Protein AF-A0AAW1SZT9-F1 (afdb_monomer_lite)

Foldseek 3Di:
DVVVADPVLVVVLVVQCVLCLCCVPPDRGHDDDPDDPPNPVLVSVLVNVLCQQQQDPPRHRVDPDDDDDDPPVCQVVSVVVNCVPQNCPSDPDDDDDVPDVVVVVVVVVVVVPPDD

Sequence (116 aa):
MSRQLRPHQREGVQFLYSCVSFLASSNHCGAILADEMGLGKTLQIIALIWTLLKQGPQGRPSLKKVIVVTPSSLTSNWAAEIKKWLGTERLKAMILQPGSEAAQQASRHSSSTLSC

Radius of gyration: 16.14 Å; chains: 1; bounding box: 36×46×39 Å

Secondary structure (DSSP, 8-state):
-GGGS-HHHHHHHHHHHHHHHGGGSSS-------PPTTS-HHHHHHHHHHHHHH--GGGS-S-S-------HHHHHHHHHHHHHHHHHHH-------TT-HHHHHHHHHHTTSS--

Structure (mmCIF, N/CA/C/O backbone):
data_AF-A0AAW1SZT9-F1
#
_entry.id   AF-A0AAW1SZT9-F1
#
loop_
_atom_site.group_PDB
_atom_site.id
_atom_site.type_symbol
_atom_site.label_atom_id
_atom_site.label_alt_id
_atom_site.label_comp_id
_atom_site.label_asym_id
_atom_site.label_entity_id
_atom_site.label_seq_id
_atom_site.pdbx_PDB_ins_code
_atom_site.Cartn_x
_atom_site.Cartn_y
_atom_site.Cartn_z
_atom_site.occupancy
_atom_site.B_iso_or_equiv
_atom_site.auth_seq_id
_atom_site.auth_comp_id
_atom_site.auth_asym_id
_atom_site.auth_atom_id
_atom_site.pdbx_PDB_model_num
ATOM 1 N N . MET A 1 1 ? -7.101 -4.414 -12.609 1.00 62.50 1 MET A N 1
ATOM 2 C CA . MET A 1 1 ? -7.017 -3.074 -11.982 1.00 62.50 1 MET A CA 1
ATOM 3 C C . MET A 1 1 ? -6.300 -2.036 -12.843 1.00 62.50 1 MET A C 1
ATOM 5 O O . MET A 1 1 ? -6.562 -0.857 -12.665 1.00 62.50 1 MET A O 1
ATOM 9 N N . SER A 1 2 ? -5.463 -2.426 -13.815 1.00 64.62 2 SER A N 1
ATOM 10 C CA . SER A 1 2 ? -4.688 -1.487 -14.652 1.00 64.62 2 SER A CA 1
ATOM 11 C C . SER A 1 2 ? -5.514 -0.404 -15.365 1.00 64.62 2 SER A C 1
ATOM 13 O O . SER A 1 2 ? -5.036 0.716 -15.514 1.00 64.62 2 SER A O 1
ATOM 15 N N . ARG A 1 3 ? -6.770 -0.687 -15.745 1.00 73.56 3 ARG A N 1
ATOM 16 C CA . ARG A 1 3 ? -7.674 0.294 -16.382 1.00 73.56 3 ARG A CA 1
ATOM 17 C C . ARG A 1 3 ? -8.053 1.484 -15.488 1.00 73.56 3 ARG A C 1
ATOM 19 O O . ARG A 1 3 ? -8.390 2.530 -16.023 1.00 73.56 3 ARG A O 1
ATOM 26 N N . GLN A 1 4 ? -7.993 1.339 -14.163 1.00 82.50 4 GLN A N 1
ATOM 27 C CA . GLN A 1 4 ? -8.346 2.404 -13.212 1.00 82.50 4 GLN A CA 1
ATOM 28 C C . GLN A 1 4 ? -7.140 3.262 -12.796 1.00 82.50 4 GLN A C 1
ATOM 30 O O . GLN A 1 4 ? -7.326 4.368 -12.298 1.00 82.50 4 GLN A O 1
ATOM 35 N N . LEU A 1 5 ? -5.915 2.773 -13.022 1.00 86.00 5 LEU A N 1
ATOM 36 C CA . LEU A 1 5 ? -4.678 3.482 -12.693 1.00 86.00 5 LEU A CA 1
ATOM 37 C C . LEU A 1 5 ? -4.331 4.509 -13.777 1.00 86.00 5 LEU A C 1
ATOM 39 O O . LEU A 1 5 ? -4.337 4.181 -14.971 1.00 86.00 5 LEU A O 1
ATOM 43 N N . ARG A 1 6 ? -3.975 5.724 -13.349 1.00 89.44 6 ARG A N 1
ATOM 44 C CA . ARG A 1 6 ? -3.349 6.753 -14.198 1.00 89.44 6 ARG A CA 1
ATOM 45 C C . ARG A 1 6 ? -1.934 6.319 -14.624 1.00 89.44 6 ARG A C 1
ATOM 47 O O . ARG A 1 6 ? -1.357 5.472 -13.945 1.00 89.44 6 ARG A O 1
ATOM 54 N N . PRO A 1 7 ? -1.364 6.870 -15.714 1.00 90.06 7 PRO A N 1
ATOM 55 C CA . PRO A 1 7 ? -0.047 6.460 -16.216 1.00 90.06 7 PRO A CA 1
ATOM 56 C C . PRO A 1 7 ? 1.052 6.453 -15.143 1.00 90.06 7 PRO A C 1
ATOM 58 O O . PRO A 1 7 ? 1.641 5.403 -14.899 1.00 90.06 7 PRO A O 1
ATOM 61 N N . HIS A 1 8 ? 1.199 7.544 -14.385 1.00 88.31 8 HIS A N 1
ATOM 62 C CA . HIS A 1 8 ? 2.186 7.647 -13.300 1.00 88.31 8 HIS A CA 1
ATOM 63 C C . HIS A 1 8 ? 1.979 6.607 -12.189 1.00 88.31 8 HIS A C 1
ATOM 65 O O . HIS A 1 8 ? 2.926 6.090 -11.609 1.00 88.31 8 HIS A O 1
ATOM 71 N N . GLN A 1 9 ? 0.726 6.236 -11.909 1.00 90.12 9 GLN A N 1
ATOM 72 C CA . GLN A 1 9 ? 0.418 5.206 -10.914 1.00 90.12 9 GLN A CA 1
ATOM 73 C C . GLN A 1 9 ? 0.815 3.812 -11.399 1.00 90.12 9 GLN A C 1
ATOM 75 O O . GLN A 1 9 ? 1.155 2.958 -10.586 1.00 90.12 9 GLN A O 1
ATOM 80 N N . ARG A 1 10 ? 0.752 3.557 -12.712 1.00 91.00 10 ARG A N 1
ATOM 81 C CA . ARG A 1 10 ? 1.204 2.284 -13.290 1.00 91.00 10 ARG A CA 1
ATOM 82 C C . ARG A 1 10 ? 2.715 2.156 -13.183 1.00 91.00 10 ARG A C 1
ATOM 84 O O . ARG A 1 10 ? 3.187 1.092 -12.799 1.00 91.00 10 ARG A O 1
ATOM 91 N N . GLU A 1 11 ? 3.431 3.241 -13.458 1.00 90.19 11 GLU A N 1
ATOM 92 C CA . GLU A 1 11 ? 4.884 3.320 -13.293 1.00 90.19 11 GLU A CA 1
ATOM 93 C C . GLU A 1 11 ? 5.283 3.077 -11.833 1.00 90.19 11 GLU A C 1
ATOM 95 O O . GLU A 1 11 ? 6.114 2.210 -11.568 1.00 90.19 11 GLU A O 1
ATOM 100 N N . GLY A 1 12 ? 4.605 3.724 -10.877 1.00 90.62 12 GLY A N 1
ATOM 101 C CA . GLY A 1 12 ? 4.824 3.488 -9.446 1.00 90.62 12 GLY A CA 1
ATOM 102 C C . GLY A 1 12 ? 4.591 2.029 -9.034 1.00 90.62 12 GLY A C 1
ATOM 103 O O . GLY A 1 12 ? 5.422 1.426 -8.356 1.00 90.62 12 GLY A O 1
ATOM 104 N N . VAL A 1 13 ? 3.504 1.401 -9.498 1.00 91.81 13 VAL A N 1
ATOM 105 C CA . VAL A 1 13 ? 3.235 -0.024 -9.218 1.00 91.81 13 VAL A CA 1
ATOM 106 C C . VAL A 1 13 ? 4.289 -0.937 -9.845 1.00 91.81 13 VAL A C 1
ATOM 108 O O . VAL A 1 13 ? 4.710 -1.900 -9.206 1.00 91.81 13 VAL A O 1
ATOM 111 N N . GLN A 1 14 ? 4.724 -0.655 -11.074 1.00 90.38 14 GLN A N 1
ATOM 112 C CA . GLN A 1 14 ? 5.756 -1.434 -11.758 1.00 90.38 14 GLN A CA 1
ATOM 113 C C . GLN A 1 14 ? 7.104 -1.331 -11.037 1.00 90.38 14 GLN A C 1
ATOM 115 O O . GLN A 1 14 ? 7.758 -2.354 -10.829 1.00 90.38 14 GLN A O 1
ATOM 120 N N . PHE A 1 15 ? 7.477 -0.128 -10.595 1.00 90.31 15 PHE A N 1
ATOM 121 C CA . PHE A 1 15 ? 8.655 0.103 -9.765 1.00 90.31 15 PHE A CA 1
ATOM 122 C C . PHE A 1 15 ? 8.588 -0.723 -8.476 1.00 90.31 15 PHE A C 1
ATOM 124 O O . PHE A 1 15 ? 9.465 -1.552 -8.231 1.00 90.31 15 PHE A O 1
ATOM 131 N N . LEU A 1 16 ? 7.502 -0.602 -7.707 1.00 90.31 16 LEU A N 1
ATOM 132 C CA . LEU A 1 16 ? 7.331 -1.353 -6.460 1.00 90.31 16 LEU A CA 1
ATOM 133 C C . LEU A 1 16 ? 7.360 -2.870 -6.685 1.00 90.31 16 LEU A C 1
ATOM 135 O O . LEU A 1 16 ? 7.992 -3.602 -5.924 1.00 90.31 16 LEU A O 1
ATOM 139 N N . TYR A 1 17 ? 6.700 -3.352 -7.741 1.00 88.75 17 TYR A N 1
ATOM 140 C CA . TYR A 1 17 ? 6.704 -4.768 -8.090 1.00 88.75 17 TYR A CA 1
ATOM 141 C C . TYR A 1 17 ? 8.108 -5.258 -8.450 1.00 88.75 17 TYR A C 1
ATOM 143 O O . TYR A 1 17 ? 8.468 -6.363 -8.051 1.00 88.75 17 TYR A O 1
ATOM 151 N N . SER A 1 18 ? 8.913 -4.455 -9.152 1.00 86.19 18 SER A N 1
ATOM 152 C CA . SER A 1 18 ? 10.298 -4.810 -9.482 1.00 86.19 18 SER A CA 1
ATOM 153 C C . SER A 1 18 ? 11.176 -4.940 -8.232 1.00 86.19 18 SER A C 1
ATOM 155 O O . SER A 1 18 ? 11.873 -5.944 -8.092 1.00 86.19 18 SER A O 1
ATOM 157 N N . CYS A 1 19 ? 11.061 -4.012 -7.273 1.00 85.94 19 CYS A N 1
ATOM 158 C CA . CYS A 1 19 ? 11.809 -4.065 -6.015 1.00 85.94 19 CYS A CA 1
ATOM 159 C C . CYS A 1 19 ? 11.427 -5.292 -5.175 1.00 85.94 19 CYS A C 1
ATOM 161 O O . CYS A 1 19 ? 12.296 -6.000 -4.673 1.00 85.94 19 CYS A O 1
ATOM 163 N N . VAL A 1 20 ? 10.124 -5.573 -5.059 1.00 82.62 20 VAL A N 1
ATOM 164 C CA . VAL A 1 20 ? 9.602 -6.672 -4.229 1.00 82.62 20 VAL A CA 1
ATOM 165 C C . VAL A 1 20 ? 9.747 -8.037 -4.914 1.00 82.62 20 VAL A C 1
ATOM 167 O O . VAL A 1 20 ? 9.927 -9.048 -4.247 1.00 82.62 20 VAL A O 1
ATOM 170 N N . SER A 1 21 ? 9.703 -8.122 -6.242 1.00 76.62 21 SER A N 1
ATOM 171 C CA . SER A 1 21 ? 9.883 -9.407 -6.943 1.00 76.62 21 SER A CA 1
ATOM 172 C C . SER A 1 21 ? 11.342 -9.856 -6.977 1.00 76.62 21 SER A C 1
ATOM 174 O O . SER A 1 21 ? 11.612 -11.052 -7.060 1.00 76.62 21 SER A O 1
ATOM 176 N N . PHE A 1 22 ? 12.288 -8.919 -6.854 1.00 63.84 22 PHE A N 1
ATOM 177 C CA . PHE A 1 22 ? 13.714 -9.232 -6.760 1.00 63.84 22 PHE A CA 1
ATOM 178 C C . PHE A 1 22 ? 14.110 -9.876 -5.418 1.00 63.84 22 PHE A C 1
ATOM 180 O O . PHE A 1 22 ? 15.255 -10.282 -5.253 1.00 63.84 22 PHE A O 1
ATOM 187 N N . LEU A 1 23 ? 13.164 -10.060 -4.485 1.00 54.09 23 LEU A N 1
ATOM 188 C CA . LEU A 1 23 ? 13.363 -10.776 -3.216 1.00 54.09 23 LEU A CA 1
ATOM 189 C C . LEU A 1 23 ? 13.804 -12.248 -3.374 1.00 54.09 23 LEU A C 1
ATOM 191 O O . LEU A 1 23 ? 14.183 -12.858 -2.378 1.00 54.09 23 LEU A O 1
ATOM 195 N N . ALA A 1 24 ? 13.747 -12.819 -4.585 1.00 51.66 24 ALA A N 1
ATOM 196 C CA . ALA A 1 24 ? 14.292 -14.146 -4.895 1.00 51.66 24 ALA A CA 1
ATOM 197 C C . ALA A 1 24 ? 15.816 -14.150 -5.135 1.00 51.66 24 ALA A C 1
ATOM 199 O O . ALA A 1 24 ? 16.440 -15.209 -5.094 1.00 51.66 24 ALA A O 1
ATOM 200 N N . SER A 1 25 ? 16.416 -12.983 -5.375 1.00 53.69 25 SER A N 1
ATOM 201 C CA . SER A 1 25 ? 17.866 -12.801 -5.421 1.00 53.69 25 SER A CA 1
ATOM 202 C C . SER A 1 25 ? 18.367 -12.518 -4.003 1.00 53.69 25 SER A C 1
ATOM 204 O O . SER A 1 25 ? 17.669 -11.891 -3.212 1.00 53.69 25 SER A O 1
ATOM 206 N N . SER A 1 26 ? 19.581 -12.950 -3.672 1.00 57.78 26 SER A N 1
ATOM 207 C CA . SER A 1 26 ? 20.203 -12.945 -2.331 1.00 57.78 26 SER A CA 1
ATOM 208 C C . SER A 1 26 ? 20.258 -11.604 -1.572 1.00 57.78 26 SER A C 1
ATOM 210 O O . SER A 1 26 ? 20.705 -11.577 -0.430 1.00 57.78 26 SER A O 1
ATOM 212 N N . ASN A 1 27 ? 19.777 -10.508 -2.161 1.00 60.72 27 ASN A N 1
ATOM 213 C CA . ASN A 1 27 ? 19.712 -9.185 -1.558 1.00 60.72 27 ASN A CA 1
ATOM 214 C C . ASN A 1 27 ? 18.251 -8.735 -1.477 1.00 60.72 27 ASN A C 1
ATOM 216 O O . ASN A 1 27 ? 17.678 -8.249 -2.454 1.00 60.72 27 ASN A O 1
ATOM 220 N N . HIS A 1 28 ? 17.635 -8.899 -0.306 1.00 63.03 28 HIS A N 1
ATOM 221 C CA . HIS A 1 28 ? 16.284 -8.405 -0.069 1.00 63.03 28 HIS A CA 1
ATOM 222 C C . HIS A 1 28 ? 16.245 -6.878 -0.217 1.00 63.03 28 HIS A C 1
ATOM 224 O O . HIS A 1 28 ? 16.928 -6.164 0.515 1.00 63.03 28 HIS A O 1
ATOM 230 N N . CYS A 1 29 ? 15.444 -6.374 -1.157 1.00 70.75 29 CYS A N 1
ATOM 231 C CA . CYS A 1 29 ? 15.303 -4.945 -1.406 1.00 70.75 29 CYS A CA 1
ATOM 232 C C . CYS A 1 29 ? 13.912 -4.468 -0.968 1.00 70.75 29 CYS A C 1
ATOM 234 O O . CYS A 1 29 ? 12.891 -5.042 -1.350 1.00 70.75 29 CYS A O 1
ATOM 236 N N . GLY A 1 30 ? 13.875 -3.429 -0.134 1.00 82.31 30 GLY A N 1
ATOM 237 C CA . GLY A 1 30 ? 12.653 -2.687 0.172 1.00 82.31 30 GLY A CA 1
ATOM 238 C C . GLY A 1 30 ? 12.392 -1.602 -0.873 1.00 82.31 30 GLY A C 1
ATOM 239 O O . GLY A 1 30 ? 13.259 -1.287 -1.684 1.00 82.31 30 GLY A O 1
ATOM 240 N N . ALA A 1 31 ? 11.207 -0.997 -0.837 1.00 87.88 31 ALA A N 1
ATOM 241 C CA . ALA A 1 31 ? 10.882 0.143 -1.688 1.00 87.88 31 ALA A CA 1
ATOM 242 C C . ALA A 1 31 ? 10.257 1.273 -0.868 1.00 87.88 31 ALA A C 1
ATOM 244 O O . ALA A 1 31 ? 9.455 1.024 0.034 1.00 87.88 31 ALA A O 1
ATOM 245 N N . ILE A 1 32 ? 10.613 2.512 -1.206 1.00 89.12 32 ILE A N 1
ATOM 246 C CA . ILE A 1 32 ? 10.053 3.725 -0.607 1.00 89.12 32 ILE A CA 1
ATOM 247 C C . ILE A 1 32 ? 9.246 4.442 -1.686 1.00 89.12 32 ILE A C 1
ATOM 249 O O . ILE A 1 32 ? 9.778 4.777 -2.741 1.00 89.12 32 ILE A O 1
ATOM 253 N N . LEU A 1 33 ? 7.963 4.679 -1.415 1.00 87.12 33 LEU A N 1
ATOM 254 C CA . LEU A 1 33 ? 7.094 5.463 -2.287 1.00 87.12 33 LEU A CA 1
ATOM 255 C C . LEU A 1 33 ? 7.001 6.893 -1.744 1.00 87.12 33 LEU A C 1
ATOM 257 O O . LEU A 1 33 ? 6.234 7.157 -0.817 1.00 87.12 33 LEU A O 1
ATOM 261 N N . ALA A 1 34 ? 7.799 7.794 -2.314 1.00 87.88 34 ALA A N 1
ATOM 262 C CA . ALA A 1 34 ? 7.936 9.184 -1.871 1.00 87.88 34 ALA A CA 1
ATOM 263 C C . ALA A 1 34 ? 7.217 10.198 -2.785 1.00 87.88 34 ALA A C 1
ATOM 265 O O . ALA A 1 34 ? 7.552 11.377 -2.775 1.00 87.88 34 ALA A O 1
ATOM 266 N N . ASP A 1 35 ? 6.224 9.750 -3.561 1.00 85.19 35 ASP A N 1
ATOM 267 C CA . ASP A 1 35 ? 5.424 10.634 -4.414 1.00 85.19 35 ASP A CA 1
ATOM 268 C C . ASP A 1 35 ? 4.714 11.724 -3.599 1.00 85.19 35 ASP A C 1
ATOM 270 O O . ASP A 1 35 ? 4.324 11.511 -2.443 1.00 85.19 35 ASP A O 1
ATOM 274 N N . GLU A 1 36 ? 4.425 12.845 -4.257 1.00 88.25 36 GLU A N 1
ATOM 275 C CA . GLU A 1 36 ? 3.634 13.955 -3.724 1.00 88.25 36 GLU A CA 1
ATOM 276 C C . GLU A 1 36 ? 2.293 13.501 -3.100 1.00 88.25 36 GLU A C 1
ATOM 278 O O . GLU A 1 36 ? 1.701 12.450 -3.417 1.00 88.25 36 GLU A O 1
ATOM 283 N N . MET A 1 37 ? 1.799 14.265 -2.124 1.00 83.94 37 MET A N 1
ATOM 284 C CA . MET A 1 37 ? 0.512 13.960 -1.489 1.00 83.94 37 MET A CA 1
ATOM 285 C C . MET A 1 37 ? -0.635 14.102 -2.504 1.00 83.94 37 MET A C 1
ATOM 287 O O . MET A 1 37 ? -0.630 14.977 -3.358 1.00 83.94 37 MET A O 1
ATOM 291 N N . GLY A 1 38 ? -1.622 13.201 -2.448 1.00 82.44 38 GLY A N 1
ATOM 292 C CA . GLY A 1 38 ? -2.778 13.238 -3.357 1.00 82.44 38 GLY A CA 1
ATOM 293 C C . GLY A 1 38 ? -2.642 12.454 -4.673 1.00 82.44 38 GLY A C 1
ATOM 294 O O . GLY A 1 38 ? -3.652 12.236 -5.334 1.00 82.44 38 GLY A O 1
ATOM 295 N N . LEU A 1 39 ? -1.471 11.902 -5.025 1.00 83.44 39 LEU A N 1
ATOM 296 C CA . LEU A 1 39 ? -1.300 11.115 -6.268 1.00 83.44 39 LEU A CA 1
ATOM 297 C C . LEU A 1 39 ? -1.911 9.700 -6.233 1.00 83.44 39 LEU A C 1
ATOM 299 O O . LEU A 1 39 ? -1.775 8.927 -7.187 1.00 83.44 39 LEU A O 1
ATOM 303 N N . GLY A 1 40 ? -2.611 9.344 -5.154 1.00 86.75 40 GLY A N 1
ATOM 304 C CA . GLY A 1 40 ? -3.277 8.048 -5.019 1.00 86.75 40 GLY A CA 1
ATOM 305 C C . GLY A 1 40 ? -2.332 6.899 -4.662 1.00 86.75 40 GLY A C 1
ATOM 306 O O . GLY A 1 40 ? -2.522 5.782 -5.136 1.00 86.75 40 GLY A O 1
ATOM 307 N N . LYS A 1 41 ? -1.339 7.153 -3.800 1.00 91.50 41 LYS A N 1
ATOM 308 C CA . LYS A 1 41 ? -0.411 6.133 -3.275 1.00 91.50 41 LYS A CA 1
ATOM 309 C C . LYS A 1 41 ? -1.136 4.908 -2.707 1.00 91.50 41 LYS A C 1
ATOM 311 O O . LYS A 1 41 ? -0.751 3.781 -2.986 1.00 91.50 41 LYS A O 1
ATOM 316 N N . THR A 1 42 ? -2.239 5.111 -1.985 1.00 92.69 42 THR A N 1
ATOM 317 C CA . THR A 1 42 ? -3.070 4.017 -1.452 1.00 92.69 42 THR A CA 1
ATOM 318 C C . THR A 1 42 ? -3.549 3.074 -2.554 1.00 92.69 42 THR A C 1
ATOM 320 O O . THR A 1 42 ? -3.420 1.861 -2.417 1.00 92.69 42 THR A O 1
ATOM 323 N N . LEU A 1 43 ? -4.031 3.611 -3.679 1.00 92.38 43 LEU A N 1
ATOM 324 C CA . LEU A 1 43 ? -4.470 2.803 -4.816 1.00 92.38 43 LEU A CA 1
ATOM 325 C C . LEU A 1 43 ? -3.301 2.042 -5.459 1.00 92.38 43 LEU A C 1
ATOM 327 O O . LEU A 1 43 ? -3.464 0.875 -5.813 1.00 92.38 43 LEU A O 1
ATOM 331 N N . GLN A 1 44 ? -2.125 2.668 -5.572 1.00 93.00 44 GLN A N 1
ATOM 332 C CA . GLN A 1 44 ? -0.919 1.990 -6.060 1.00 93.00 44 GLN A CA 1
ATOM 333 C C . GLN A 1 44 ? -0.565 0.787 -5.166 1.00 93.00 44 GLN A C 1
ATOM 335 O O . GLN A 1 44 ? -0.382 -0.325 -5.662 1.00 93.00 44 GLN A O 1
ATOM 340 N N . ILE A 1 45 ? -0.568 0.966 -3.840 1.00 93.25 45 ILE A N 1
ATOM 341 C CA . ILE A 1 45 ? -0.297 -0.120 -2.889 1.00 93.25 45 ILE A CA 1
ATOM 342 C C . ILE A 1 45 ? -1.373 -1.212 -2.954 1.00 93.25 45 ILE A C 1
ATOM 344 O O . ILE A 1 45 ? -1.037 -2.393 -2.990 1.00 93.25 45 ILE A O 1
ATOM 348 N N . ILE A 1 46 ? -2.660 -0.861 -3.039 1.00 93.06 46 ILE A N 1
ATOM 349 C CA . ILE A 1 46 ? -3.746 -1.848 -3.186 1.00 93.06 46 ILE A CA 1
ATOM 350 C C . ILE A 1 46 ? -3.568 -2.670 -4.471 1.00 93.06 46 ILE A C 1
ATOM 352 O O . ILE A 1 46 ? -3.731 -3.892 -4.449 1.00 93.06 46 ILE A O 1
ATOM 356 N N . ALA A 1 47 ? -3.200 -2.028 -5.583 1.00 92.56 47 ALA A N 1
ATOM 357 C CA . ALA A 1 47 ? -2.945 -2.712 -6.847 1.00 92.56 47 ALA A CA 1
ATOM 358 C C . ALA A 1 47 ? -1.745 -3.669 -6.754 1.00 92.56 47 ALA A C 1
ATOM 360 O O . ALA A 1 47 ? -1.815 -4.788 -7.272 1.00 92.56 47 ALA A O 1
ATOM 361 N N . LEU A 1 48 ? -0.678 -3.267 -6.059 1.00 91.75 48 LEU A N 1
ATOM 362 C CA . LEU A 1 48 ? 0.479 -4.119 -5.790 1.00 91.75 48 LEU A CA 1
ATOM 363 C C . LEU A 1 48 ? 0.094 -5.336 -4.938 1.00 91.75 48 LEU A C 1
ATOM 365 O O . LEU A 1 48 ? 0.378 -6.467 -5.324 1.00 91.75 48 LEU A O 1
ATOM 369 N N . ILE A 1 49 ? -0.605 -5.117 -3.819 1.00 91.88 49 ILE A N 1
ATOM 370 C CA . ILE A 1 49 ? -1.074 -6.178 -2.915 1.00 91.88 49 ILE A CA 1
ATOM 371 C C . ILE A 1 49 ? -1.927 -7.191 -3.675 1.00 91.88 49 ILE A C 1
ATOM 373 O O . ILE A 1 49 ? -1.703 -8.396 -3.577 1.00 91.88 49 ILE A O 1
ATOM 377 N N . TRP A 1 50 ? -2.885 -6.708 -4.468 1.00 90.88 50 TRP A N 1
ATOM 378 C CA . TRP A 1 50 ? -3.731 -7.569 -5.286 1.00 90.88 50 TRP A CA 1
ATOM 379 C C . TRP A 1 50 ? -2.916 -8.413 -6.268 1.00 90.88 50 TRP A C 1
ATOM 381 O O . TRP A 1 50 ? -3.159 -9.613 -6.402 1.00 90.88 50 TRP A O 1
ATOM 391 N N . THR A 1 51 ? -1.938 -7.792 -6.927 1.00 90.25 51 THR A N 1
ATOM 392 C CA . THR A 1 51 ? -1.054 -8.469 -7.879 1.00 90.25 51 THR A CA 1
ATOM 393 C C . THR A 1 51 ? -0.259 -9.567 -7.180 1.00 90.25 51 THR A C 1
ATOM 395 O O . THR A 1 51 ? -0.307 -10.704 -7.624 1.00 90.25 51 THR A O 1
ATOM 398 N N . LEU A 1 52 ? 0.368 -9.289 -6.036 1.00 89.44 52 LEU A N 1
ATOM 399 C CA . LEU A 1 52 ? 1.175 -10.273 -5.300 1.00 89.44 52 LEU A CA 1
ATOM 400 C C . LEU A 1 52 ? 0.352 -11.420 -4.686 1.00 89.44 52 LEU A C 1
ATOM 402 O O . LEU A 1 52 ? 0.864 -12.523 -4.510 1.00 89.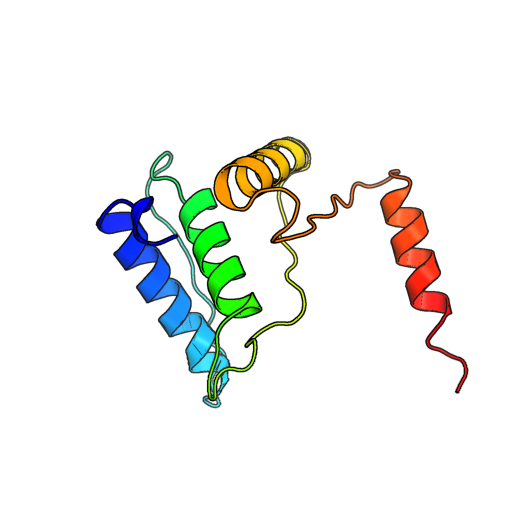44 52 LEU A O 1
ATOM 406 N N . LEU A 1 53 ? -0.921 -11.182 -4.356 1.00 89.00 53 LEU A N 1
ATOM 407 C CA . LEU A 1 53 ? -1.828 -12.203 -3.815 1.00 89.00 53 LEU A CA 1
ATOM 408 C C . LEU A 1 53 ? -2.444 -13.111 -4.890 1.00 89.00 53 LEU A C 1
ATOM 410 O O . LEU A 1 53 ? -2.980 -14.171 -4.563 1.00 89.00 53 LEU A O 1
ATOM 414 N N . LYS A 1 54 ? -2.449 -12.690 -6.158 1.00 86.94 54 LYS A N 1
ATOM 415 C CA . LYS A 1 54 ? -3.091 -13.432 -7.260 1.00 86.94 54 LYS A CA 1
ATOM 416 C C . LYS A 1 54 ? -2.129 -13.880 -8.345 1.00 86.94 54 LYS A C 1
ATOM 418 O O . LYS A 1 54 ? -2.464 -14.785 -9.100 1.00 86.94 54 LYS A O 1
ATOM 423 N N . GLN A 1 55 ? -0.979 -13.237 -8.443 1.00 84.19 55 GLN A N 1
ATOM 424 C CA . GLN A 1 55 ? 0.014 -13.446 -9.478 1.00 84.19 55 GLN A CA 1
ATOM 425 C C . GLN A 1 55 ? 1.384 -13.624 -8.828 1.00 84.19 55 GLN A C 1
ATOM 427 O O . GLN A 1 55 ? 1.638 -13.164 -7.713 1.00 84.19 55 GLN A O 1
ATOM 432 N N . GLY A 1 56 ? 2.256 -14.308 -9.551 1.00 80.44 56 GLY A N 1
ATOM 433 C CA . GLY A 1 56 ? 3.627 -14.565 -9.156 1.00 80.44 56 GLY A CA 1
ATOM 434 C C . GLY A 1 56 ? 4.294 -15.531 -10.131 1.00 80.44 56 GLY A C 1
ATOM 435 O O . GLY A 1 56 ? 3.656 -15.986 -11.094 1.00 80.44 56 GLY A O 1
ATOM 436 N N . PRO A 1 57 ? 5.584 -15.834 -9.921 1.00 72.81 57 PRO A N 1
ATOM 437 C CA . PRO A 1 57 ? 6.322 -16.762 -10.765 1.00 72.81 57 PRO A CA 1
ATOM 438 C C . PRO A 1 57 ? 5.589 -18.107 -10.853 1.00 72.81 57 PRO A C 1
ATOM 440 O O . PRO A 1 57 ? 5.110 -18.632 -9.848 1.00 72.81 57 PRO A O 1
ATOM 443 N N . GLN A 1 58 ? 5.480 -18.663 -12.062 1.00 76.25 58 GLN A N 1
ATOM 444 C CA . GLN A 1 58 ? 4.788 -19.938 -12.325 1.00 76.25 58 GLN A CA 1
ATOM 445 C C . GLN A 1 58 ? 3.272 -19.927 -12.031 1.00 76.25 58 GLN A C 1
ATOM 447 O O . GLN A 1 58 ? 2.675 -20.979 -11.812 1.00 76.25 58 GLN A O 1
ATOM 452 N N . GLY A 1 59 ? 2.634 -18.749 -12.009 1.00 76.88 59 GLY A N 1
ATOM 453 C CA . GLY A 1 59 ? 1.183 -18.630 -11.821 1.00 76.88 59 GLY A CA 1
ATOM 454 C C . GLY A 1 59 ? 0.711 -18.889 -10.388 1.00 76.88 59 GLY A C 1
ATOM 455 O O . GLY A 1 59 ? -0.487 -19.043 -10.155 1.00 76.88 59 GLY A O 1
ATOM 456 N N . ARG A 1 60 ? 1.634 -18.934 -9.419 1.00 79.94 60 ARG A N 1
ATOM 457 C CA . ARG A 1 60 ? 1.314 -19.054 -7.992 1.00 79.94 60 ARG A CA 1
ATOM 458 C C . ARG A 1 60 ? 1.353 -17.679 -7.318 1.00 79.94 60 ARG A C 1
ATOM 460 O O . ARG A 1 60 ? 2.170 -16.855 -7.714 1.00 79.94 60 ARG A O 1
ATOM 467 N N . PRO A 1 61 ? 0.519 -17.423 -6.294 1.00 84.06 61 PRO A N 1
ATOM 468 C CA . PRO A 1 61 ? 0.614 -16.207 -5.491 1.00 84.06 61 PRO A CA 1
ATOM 469 C C . PRO A 1 61 ? 2.004 -16.034 -4.876 1.00 84.06 61 PRO A C 1
ATOM 471 O O . PRO A 1 61 ? 2.490 -16.942 -4.198 1.00 84.06 61 PRO A O 1
ATOM 474 N N . SER A 1 62 ? 2.610 -14.860 -5.059 1.00 82.75 62 SER A N 1
ATOM 475 C CA . SER A 1 62 ? 3.875 -14.508 -4.402 1.00 82.75 62 SER A CA 1
ATOM 476 C C . SER A 1 62 ? 3.719 -14.352 -2.887 1.00 82.75 62 SER A C 1
ATOM 478 O O . SER A 1 62 ? 4.657 -14.611 -2.140 1.00 82.75 62 SER A O 1
ATOM 480 N N . LEU A 1 63 ? 2.535 -13.944 -2.413 1.00 84.94 63 LEU A N 1
ATOM 481 C CA . LEU A 1 63 ? 2.224 -13.764 -0.993 1.00 84.94 63 LEU A CA 1
ATOM 482 C C . LEU A 1 63 ? 0.903 -14.447 -0.621 1.00 84.94 63 LEU A C 1
ATOM 484 O O . LEU A 1 63 ? -0.015 -14.552 -1.431 1.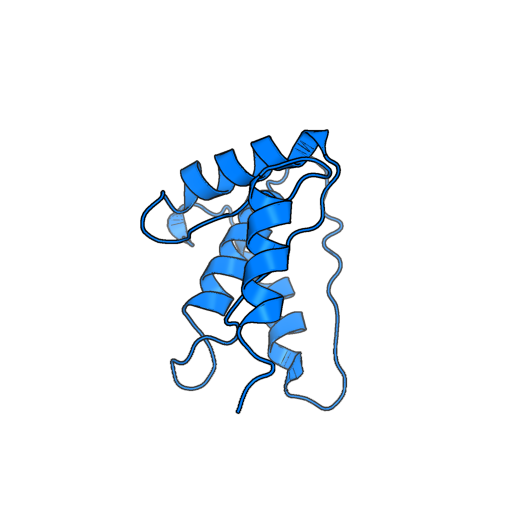00 84.94 63 LEU A O 1
ATOM 488 N N . LYS A 1 64 ? 0.785 -14.872 0.643 1.00 85.75 64 LYS A N 1
ATOM 489 C CA . LYS A 1 64 ? -0.466 -15.417 1.212 1.00 85.75 64 LYS A CA 1
ATOM 490 C C . LYS A 1 64 ? -1.225 -14.408 2.073 1.00 85.75 64 LYS A C 1
ATOM 492 O O . LYS A 1 64 ? -2.447 -14.470 2.160 1.00 85.75 64 LYS A O 1
ATOM 497 N N . LYS A 1 65 ? -0.503 -13.517 2.753 1.00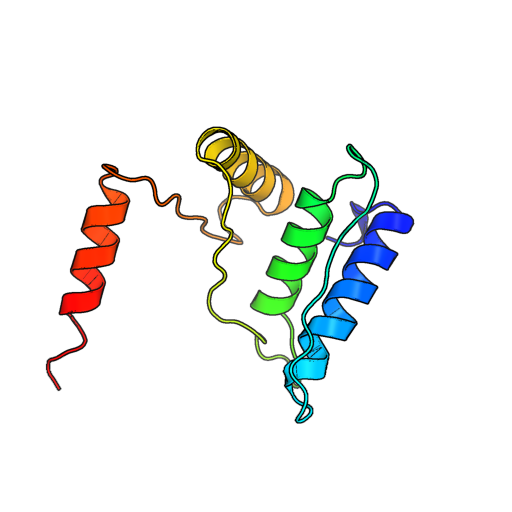 88.62 65 LYS A N 1
ATOM 498 C CA . LYS A 1 65 ? -1.042 -12.512 3.676 1.00 88.62 65 LYS A CA 1
ATOM 499 C C . LYS A 1 65 ? -0.224 -11.231 3.552 1.00 88.62 65 LYS A C 1
ATOM 501 O O . LYS A 1 65 ? 0.972 -11.298 3.285 1.00 88.62 65 LYS A O 1
ATOM 506 N N . VAL A 1 66 ? -0.874 -10.092 3.765 1.00 91.00 66 VAL A N 1
ATOM 507 C CA . VAL A 1 66 ? -0.242 -8.769 3.789 1.00 91.00 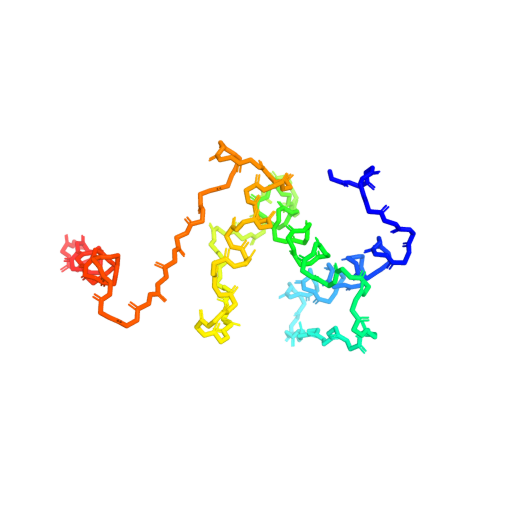66 VAL A CA 1
ATOM 508 C C . VAL A 1 66 ? -0.725 -8.021 5.024 1.00 91.00 66 VAL A C 1
ATOM 510 O O . VAL A 1 66 ? -1.906 -8.092 5.361 1.00 91.00 66 VAL A O 1
ATOM 513 N N . ILE A 1 67 ? 0.186 -7.306 5.683 1.00 92.38 67 ILE A N 1
ATOM 514 C CA . ILE A 1 67 ? -0.117 -6.409 6.797 1.00 92.38 67 ILE A CA 1
ATOM 515 C C . ILE A 1 67 ? 0.166 -4.984 6.333 1.00 92.38 67 ILE A C 1
ATOM 517 O O . ILE A 1 67 ? 1.247 -4.694 5.828 1.00 92.38 67 ILE A O 1
ATOM 521 N N . VAL A 1 68 ? -0.816 -4.104 6.508 1.00 92.06 68 VAL A N 1
ATOM 522 C CA . VAL A 1 68 ? -0.675 -2.668 6.267 1.00 92.06 68 VAL A CA 1
ATOM 523 C C . VAL A 1 68 ? -0.704 -1.977 7.622 1.00 92.06 68 VAL A C 1
ATOM 525 O O . VAL A 1 68 ? -1.695 -2.074 8.344 1.00 92.06 68 VAL A O 1
ATOM 528 N N . VAL A 1 69 ? 0.392 -1.309 7.977 1.00 92.56 69 VAL A N 1
ATOM 529 C CA . VAL A 1 69 ? 0.514 -0.567 9.236 1.00 92.56 69 VAL A CA 1
ATOM 530 C C . VAL A 1 69 ? 0.263 0.906 8.958 1.00 92.56 69 VAL A C 1
ATOM 532 O O . VAL A 1 69 ? 0.944 1.516 8.136 1.00 92.56 69 VAL A O 1
ATOM 535 N N . THR A 1 70 ? -0.732 1.478 9.629 1.00 91.56 70 THR A N 1
ATOM 536 C CA . THR A 1 70 ? -1.139 2.879 9.467 1.00 91.56 70 THR A CA 1
ATOM 537 C C . THR A 1 70 ? -1.532 3.468 10.818 1.00 91.56 70 THR A C 1
ATOM 539 O O . THR A 1 70 ? -1.965 2.713 11.692 1.00 91.56 70 THR A O 1
ATOM 542 N N . PRO A 1 71 ? -1.493 4.802 10.986 1.00 92.25 71 PRO A N 1
ATOM 543 C CA . PRO A 1 71 ? -2.149 5.470 12.107 1.00 92.25 71 PRO A CA 1
ATOM 544 C C . PRO A 1 71 ? -3.607 5.015 12.268 1.00 92.25 71 PRO A C 1
ATOM 546 O O . PRO A 1 71 ? -4.290 4.742 11.274 1.00 92.25 71 PRO A O 1
ATOM 549 N N . SER A 1 72 ? -4.098 4.958 13.509 1.00 87.69 72 SER A N 1
ATOM 550 C CA . SER A 1 72 ? -5.450 4.470 13.829 1.00 87.69 72 SER A CA 1
ATOM 551 C C . SER A 1 72 ? -6.540 5.222 13.060 1.00 87.69 72 SER A C 1
ATOM 553 O O . SER A 1 72 ? -7.453 4.595 12.522 1.00 87.69 72 SER A O 1
ATOM 555 N N . SER A 1 73 ? -6.384 6.539 12.907 1.00 89.12 73 SER A N 1
ATOM 556 C CA . SER A 1 73 ? -7.292 7.423 12.167 1.00 89.12 73 SER A CA 1
ATOM 557 C C . SER A 1 73 ? -7.435 7.086 10.679 1.00 89.12 73 SER A C 1
ATOM 559 O O . SER A 1 73 ? -8.440 7.445 10.071 1.00 89.12 73 SER A O 1
ATOM 561 N N . LEU A 1 74 ? -6.467 6.379 10.082 1.00 91.06 74 LEU A N 1
ATOM 562 C CA . LEU A 1 74 ? -6.467 6.034 8.657 1.00 91.06 74 LEU A CA 1
ATOM 563 C C . LEU A 1 74 ? -6.921 4.597 8.377 1.00 91.06 74 LEU A C 1
ATOM 565 O O . LEU A 1 74 ? -7.167 4.254 7.222 1.00 91.06 74 LEU A O 1
ATOM 569 N N . THR A 1 75 ? -7.070 3.756 9.403 1.00 91.56 75 THR A N 1
ATOM 570 C CA . THR A 1 75 ? -7.444 2.339 9.230 1.00 91.56 75 THR A CA 1
ATOM 571 C C . THR A 1 75 ? -8.795 2.162 8.527 1.00 91.56 75 THR A C 1
ATOM 573 O O . THR A 1 75 ? -8.920 1.341 7.616 1.00 91.56 75 THR A O 1
ATOM 576 N N . SER A 1 76 ? -9.793 2.978 8.882 1.00 90.38 76 SER A N 1
ATOM 577 C CA . SER A 1 76 ? -11.114 2.981 8.242 1.00 90.38 76 SER A CA 1
ATOM 578 C C . SER A 1 76 ? -11.047 3.429 6.779 1.00 90.38 76 SER A C 1
ATOM 580 O O . SER A 1 76 ? -11.681 2.815 5.920 1.00 90.38 76 SER A O 1
ATOM 582 N N . ASN A 1 77 ? -10.227 4.440 6.476 1.00 92.19 77 ASN A N 1
ATOM 583 C CA . ASN A 1 77 ? -10.008 4.922 5.114 1.00 92.19 77 ASN A CA 1
ATOM 584 C C . ASN A 1 77 ? -9.385 3.836 4.223 1.00 92.19 77 ASN A C 1
ATOM 586 O O . ASN A 1 77 ? -9.836 3.614 3.102 1.00 92.19 77 ASN A O 1
ATOM 590 N N . TRP A 1 78 ? -8.401 3.094 4.738 1.00 93.00 78 TRP A N 1
ATOM 591 C CA . TRP A 1 78 ? -7.815 1.959 4.020 1.00 93.00 78 TRP A CA 1
ATOM 592 C C . TRP A 1 78 ? -8.834 0.855 3.737 1.00 93.00 78 TRP A C 1
ATOM 594 O O . TRP A 1 78 ? -8.891 0.351 2.616 1.00 93.00 78 TRP A O 1
ATOM 604 N N . ALA A 1 79 ? -9.673 0.500 4.712 1.00 90.44 79 ALA A N 1
ATOM 605 C CA . ALA A 1 79 ? -10.725 -0.491 4.502 1.00 90.44 79 ALA A CA 1
ATOM 606 C C . ALA A 1 79 ? -11.763 -0.032 3.462 1.00 90.44 79 ALA A C 1
ATOM 608 O O . ALA A 1 79 ? -12.179 -0.827 2.615 1.00 90.44 79 ALA A O 1
ATOM 609 N N . ALA A 1 80 ? -12.142 1.250 3.481 1.00 91.81 80 ALA A N 1
ATOM 610 C CA . ALA A 1 80 ? -13.043 1.837 2.495 1.00 91.81 80 ALA A CA 1
ATOM 611 C C . ALA A 1 80 ? -12.442 1.816 1.081 1.00 91.81 80 ALA A C 1
ATOM 613 O O . ALA A 1 80 ? -13.115 1.400 0.140 1.00 91.81 80 ALA A O 1
ATOM 614 N N . GLU A 1 81 ? -11.170 2.188 0.927 1.00 93.19 81 GLU A N 1
ATOM 615 C CA . GLU A 1 81 ? -10.465 2.154 -0.358 1.00 93.19 81 GLU A CA 1
ATOM 616 C C . GLU A 1 81 ? -10.309 0.714 -0.877 1.00 93.19 81 GLU A C 1
ATOM 618 O O . GLU A 1 81 ? -10.603 0.443 -2.042 1.00 93.19 81 GLU A O 1
ATOM 623 N N . ILE A 1 82 ? -9.953 -0.251 -0.021 1.00 91.94 82 ILE A N 1
ATOM 624 C CA . ILE A 1 82 ? -9.905 -1.671 -0.406 1.00 91.94 82 ILE A CA 1
ATOM 625 C C . ILE A 1 82 ? -11.278 -2.135 -0.903 1.00 91.94 82 ILE A C 1
ATOM 627 O O . ILE A 1 82 ? -11.375 -2.716 -1.985 1.00 91.94 82 ILE A O 1
ATOM 631 N N . LYS A 1 83 ? -12.351 -1.831 -0.164 1.00 91.19 83 LYS A N 1
ATOM 632 C CA . LYS A 1 83 ? -13.720 -2.185 -0.558 1.00 91.19 83 LYS A CA 1
ATOM 633 C C . LYS A 1 83 ? -14.127 -1.517 -1.874 1.00 91.19 83 LYS A C 1
ATOM 635 O O . LYS A 1 83 ? -14.727 -2.171 -2.720 1.00 91.19 83 LYS A O 1
ATOM 640 N N . LYS A 1 84 ? -13.789 -0.242 -2.065 1.00 90.12 84 LYS A N 1
ATOM 641 C CA . LYS A 1 84 ? -14.095 0.536 -3.273 1.00 90.12 84 LYS A CA 1
ATOM 642 C C . LYS A 1 84 ? -13.432 -0.044 -4.520 1.00 90.12 84 LYS A C 1
ATOM 644 O O . LYS A 1 84 ? -14.073 -0.128 -5.563 1.00 90.12 84 LYS A O 1
ATOM 649 N N . TRP A 1 85 ? -12.165 -0.443 -4.425 1.00 90.38 85 TRP A N 1
ATOM 650 C CA . TRP A 1 85 ? -11.389 -0.861 -5.595 1.00 90.38 85 TRP A CA 1
ATOM 651 C C . TRP A 1 85 ? -11.420 -2.368 -5.861 1.00 90.38 85 TRP A C 1
ATOM 653 O O . TRP A 1 85 ? -11.376 -2.790 -7.019 1.00 90.38 85 TRP A O 1
ATOM 663 N N . LEU A 1 86 ? -11.490 -3.188 -4.812 1.00 86.56 86 LEU A N 1
ATOM 664 C CA . LEU A 1 86 ? -11.466 -4.650 -4.916 1.00 86.56 86 LEU A CA 1
ATOM 665 C C . LEU A 1 86 ? -12.821 -5.306 -4.632 1.00 86.56 86 LEU A C 1
ATOM 667 O O . LEU A 1 86 ? -13.016 -6.459 -5.014 1.00 86.56 86 LEU A O 1
ATOM 671 N N . GLY A 1 87 ? -13.770 -4.598 -4.021 1.00 85.00 87 GLY A N 1
ATOM 672 C CA . GLY A 1 87 ? -15.006 -5.199 -3.523 1.00 85.00 87 GLY A CA 1
ATOM 673 C C . GLY A 1 87 ? -14.769 -6.085 -2.296 1.00 85.00 87 GLY A C 1
ATOM 674 O O . GLY A 1 87 ? -13.646 -6.257 -1.827 1.00 85.00 87 GLY A O 1
ATOM 675 N N . THR A 1 88 ? -15.845 -6.664 -1.765 1.00 76.12 88 THR A N 1
ATOM 676 C CA . THR A 1 88 ? -15.803 -7.527 -0.570 1.00 76.12 88 THR A CA 1
ATOM 677 C C . THR A 1 88 ? -15.505 -8.993 -0.876 1.00 76.12 88 THR A C 1
ATOM 679 O O . THR A 1 88 ? -15.061 -9.717 0.008 1.00 76.12 88 THR A O 1
ATOM 682 N N . GLU A 1 89 ? -15.719 -9.441 -2.113 1.00 75.56 89 GLU A N 1
ATOM 683 C CA . GLU A 1 89 ? -15.557 -10.857 -2.478 1.00 75.56 89 GLU A CA 1
ATOM 684 C C . GLU A 1 89 ? -14.124 -11.224 -2.864 1.00 75.56 89 GLU A C 1
ATOM 686 O O . GLU A 1 89 ? -13.692 -12.363 -2.710 1.00 75.56 89 GLU A O 1
ATOM 691 N N . ARG A 1 90 ? -13.362 -10.254 -3.378 1.00 77.38 90 ARG A N 1
ATOM 692 C CA . ARG A 1 90 ? -12.028 -10.516 -3.927 1.00 77.38 90 ARG A CA 1
ATOM 693 C C . ARG A 1 90 ? -10.948 -10.539 -2.854 1.00 77.38 90 ARG A C 1
ATOM 695 O O . ARG A 1 90 ? -9.994 -11.310 -2.976 1.00 77.38 90 ARG A O 1
ATOM 702 N N . LEU A 1 91 ? -11.082 -9.694 -1.832 1.00 83.06 91 LEU A N 1
ATOM 703 C CA . LEU A 1 91 ? -10.102 -9.547 -0.762 1.00 83.06 91 LEU A CA 1
ATOM 704 C C . LEU A 1 91 ? -10.800 -9.235 0.566 1.00 83.06 91 LEU A C 1
ATOM 706 O O . LEU A 1 91 ? -11.473 -8.217 0.704 1.00 83.06 91 LEU A O 1
ATOM 710 N N . LYS A 1 92 ? -10.605 -10.106 1.561 1.00 83.50 92 LYS A N 1
ATOM 711 C CA . LYS A 1 92 ? -11.104 -9.898 2.924 1.00 83.50 92 LYS A CA 1
ATOM 712 C C . LYS A 1 92 ? -10.076 -9.096 3.723 1.00 83.50 92 LYS A C 1
ATOM 714 O O . LYS A 1 92 ? -9.035 -9.631 4.094 1.00 83.50 92 LYS A O 1
ATOM 719 N N . ALA A 1 93 ? -10.368 -7.824 3.983 1.00 85.44 93 ALA A N 1
ATOM 720 C CA . ALA A 1 93 ? -9.567 -6.985 4.873 1.00 85.44 93 ALA A CA 1
ATOM 721 C C . ALA A 1 93 ? -10.047 -7.132 6.327 1.00 85.44 93 ALA A C 1
ATOM 723 O O . ALA A 1 93 ? -11.249 -7.120 6.588 1.00 85.44 93 ALA A O 1
ATOM 724 N N . MET A 1 94 ? -9.110 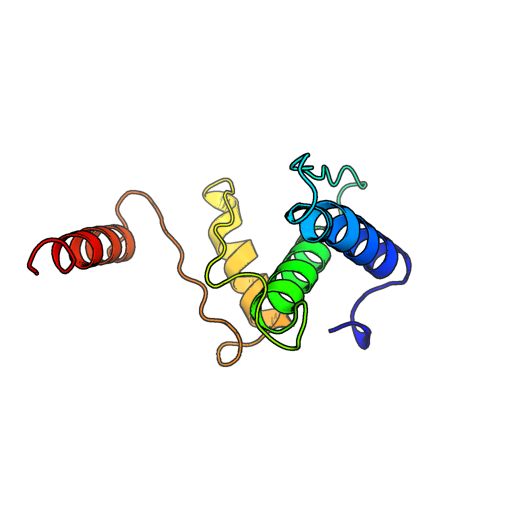-7.260 7.267 1.00 88.19 94 MET A N 1
ATOM 725 C CA . MET A 1 94 ? -9.374 -7.272 8.708 1.00 88.19 94 MET A CA 1
ATOM 726 C C . MET A 1 94 ? -8.660 -6.079 9.340 1.00 88.19 94 MET A C 1
ATOM 728 O O . MET A 1 94 ? -7.467 -5.886 9.115 1.00 88.19 94 MET A O 1
ATOM 732 N N . ILE A 1 95 ? -9.392 -5.288 10.121 1.00 88.06 95 ILE A N 1
ATOM 733 C CA . ILE A 1 95 ? -8.831 -4.172 10.884 1.00 88.06 95 ILE A CA 1
ATOM 734 C C . ILE A 1 95 ? -8.449 -4.700 12.267 1.00 88.06 95 ILE A C 1
ATOM 736 O O . ILE A 1 95 ? -9.282 -5.280 12.959 1.00 88.06 95 ILE A O 1
ATOM 740 N N . LEU A 1 96 ? -7.195 -4.490 12.663 1.00 86.12 96 LEU A N 1
ATOM 741 C CA . LEU A 1 96 ? -6.695 -4.817 13.995 1.00 86.12 96 LEU A CA 1
ATOM 742 C C . LEU A 1 96 ? -6.457 -3.512 14.752 1.00 86.12 96 LEU A C 1
ATOM 744 O O . LEU A 1 96 ? -5.517 -2.779 14.455 1.00 86.12 96 LEU A O 1
ATOM 748 N N . GLN A 1 97 ? -7.330 -3.215 15.711 1.00 79.06 97 GLN A N 1
ATOM 749 C CA . GLN A 1 97 ? -7.183 -2.076 16.616 1.00 79.06 97 GLN A CA 1
ATOM 750 C C . GLN A 1 97 ? -6.992 -2.569 18.057 1.00 79.06 97 GLN A C 1
ATOM 752 O O . GLN A 1 97 ? -7.632 -3.560 18.440 1.00 79.06 97 GLN A O 1
ATOM 757 N N . PRO A 1 98 ? -6.151 -1.896 18.869 1.00 72.62 98 PRO A N 1
ATOM 758 C CA . PRO A 1 98 ? -6.053 -2.179 20.298 1.00 72.62 98 PRO A CA 1
ATOM 759 C C . PRO A 1 98 ? -7.446 -2.091 20.940 1.00 72.62 98 PRO A C 1
ATOM 761 O O . PRO A 1 98 ? -8.115 -1.071 20.811 1.00 72.62 98 PRO A O 1
ATOM 764 N N . GLY A 1 99 ? -7.907 -3.176 21.572 1.00 66.38 99 GLY A N 1
ATOM 765 C CA . GLY A 1 99 ? -9.229 -3.250 22.214 1.00 66.38 99 GLY A CA 1
ATOM 766 C C . GLY A 1 99 ? -10.395 -3.728 21.333 1.00 66.38 99 GLY A C 1
ATOM 767 O O . GLY A 1 99 ? -11.506 -3.852 21.834 1.00 66.38 99 GLY A O 1
ATOM 768 N N . SER A 1 100 ? -10.172 -4.038 20.052 1.00 63.09 100 SER A N 1
ATOM 769 C CA . SER A 1 100 ? -11.215 -4.610 19.179 1.00 63.09 100 SER A CA 1
ATOM 770 C C . SER A 1 100 ? -11.391 -6.126 19.373 1.00 63.09 100 SER A C 1
ATOM 772 O O . SER A 1 100 ? -10.421 -6.848 19.613 1.00 63.09 100 SER A O 1
ATOM 774 N N . GLU A 1 101 ? -12.613 -6.641 19.187 1.00 57.88 101 GLU A N 1
ATOM 775 C CA . GLU A 1 101 ? -12.921 -8.087 19.224 1.00 57.88 101 GLU A CA 1
ATOM 776 C C . GLU A 1 101 ? -12.069 -8.903 18.227 1.00 57.88 101 GLU A C 1
ATOM 778 O O . GLU A 1 101 ? -11.707 -10.052 18.485 1.00 57.88 101 GLU A O 1
ATOM 783 N N . ALA A 1 102 ? -11.651 -8.288 17.114 1.00 57.75 102 ALA A N 1
ATOM 784 C CA . ALA A 1 102 ? -10.763 -8.900 16.126 1.00 57.75 102 ALA A CA 1
ATOM 785 C C . ALA A 1 102 ? -9.350 -9.182 16.676 1.00 57.75 102 ALA A C 1
ATOM 787 O O . ALA A 1 102 ? -8.752 -10.202 16.328 1.00 57.75 102 ALA A O 1
ATOM 788 N N . ALA A 1 103 ? -8.831 -8.337 17.577 1.00 54.84 103 ALA A N 1
ATOM 789 C CA . ALA A 1 103 ? -7.561 -8.593 18.260 1.00 54.84 103 ALA A CA 1
ATOM 790 C C . ALA A 1 103 ? -7.658 -9.816 19.195 1.00 54.84 103 ALA A C 1
ATOM 792 O O . ALA A 1 103 ? -6.702 -10.584 19.307 1.00 54.84 103 ALA A O 1
ATOM 793 N N . GLN A 1 104 ? -8.834 -10.054 19.791 1.00 50.66 104 GLN A N 1
ATOM 794 C CA . GLN A 1 104 ? -9.112 -11.243 20.607 1.00 50.66 104 GLN A CA 1
ATOM 795 C C . GLN A 1 104 ? -9.312 -12.514 19.759 1.00 50.66 104 GLN A C 1
ATOM 797 O O . GLN A 1 104 ? -9.006 -13.617 20.203 1.00 50.66 104 GLN A O 1
ATOM 802 N N . GLN A 1 105 ? -9.798 -12.399 18.519 1.00 53.47 105 GLN A N 1
ATOM 803 C CA . GLN A 1 105 ? -9.888 -13.533 17.586 1.00 53.47 105 GLN A CA 1
ATOM 804 C C . GLN A 1 105 ? -8.542 -13.899 16.946 1.00 53.47 105 GLN A C 1
ATOM 806 O O . GLN A 1 105 ? -8.293 -15.083 16.693 1.00 53.47 105 GLN A O 1
ATOM 811 N N . ALA A 1 106 ? -7.669 -12.913 16.717 1.00 56.09 106 ALA A N 1
ATOM 812 C CA . ALA A 1 106 ? -6.302 -13.136 16.254 1.00 56.09 106 ALA A CA 1
ATOM 813 C C . ALA A 1 106 ? -5.458 -13.875 17.309 1.00 56.09 106 ALA A C 1
ATOM 815 O O . ALA A 1 106 ? -4.733 -14.802 16.952 1.00 56.09 106 ALA A O 1
ATOM 816 N N . SER A 1 107 ? -5.620 -13.546 18.599 1.00 52.56 107 SER A N 1
ATOM 817 C CA . SER A 1 107 ? -4.958 -14.267 19.698 1.00 52.56 107 SER A CA 1
ATOM 818 C C . SER A 1 107 ? -5.510 -15.682 19.923 1.00 52.56 107 SER A C 1
ATOM 820 O O . SER A 1 107 ? -4.771 -16.572 20.338 1.00 52.56 107 SER A O 1
ATOM 822 N N . ARG A 1 108 ? -6.780 -15.944 19.582 1.00 45.50 108 ARG A N 1
ATOM 823 C CA . ARG A 1 108 ? -7.366 -17.298 19.640 1.00 45.50 108 ARG A CA 1
ATOM 824 C C . ARG A 1 108 ? -6.848 -18.237 18.545 1.00 45.50 108 ARG A C 1
ATOM 826 O O . ARG A 1 108 ? -6.689 -19.423 18.808 1.00 45.50 108 ARG A O 1
ATOM 833 N N . HIS A 1 109 ? -6.538 -17.731 17.349 1.00 48.19 109 HIS A N 1
ATOM 834 C CA . HIS A 1 109 ? -6.002 -18.558 16.254 1.00 48.19 109 HIS A CA 1
ATOM 835 C C . HIS A 1 109 ? -4.512 -18.906 16.408 1.00 48.19 109 HIS A C 1
ATOM 837 O O . HIS A 1 109 ? -4.059 -19.880 15.809 1.00 48.19 109 HIS A O 1
ATOM 843 N N . SER A 1 110 ? -3.743 -18.170 17.220 1.00 45.59 110 SER A N 1
ATOM 844 C CA . SER A 1 110 ? -2.373 -18.576 17.575 1.00 45.59 110 SER A CA 1
ATOM 845 C C . SER A 1 110 ? -2.327 -19.771 18.532 1.00 45.59 110 SER A C 1
ATOM 847 O O . SER A 1 110 ? -1.335 -20.492 18.544 1.00 45.59 110 SER A O 1
ATOM 849 N N . SER A 1 111 ? -3.394 -20.033 19.293 1.00 40.91 111 SER A N 1
ATOM 850 C CA . SER A 1 111 ? -3.434 -21.143 20.256 1.00 40.91 111 SER A CA 1
ATOM 851 C C . SER A 1 111 ? -3.808 -22.497 19.638 1.00 40.91 111 SER A C 1
ATOM 853 O O . SER A 1 111 ? -3.652 -23.518 20.295 1.00 40.91 111 SER A O 1
ATOM 855 N N . SER A 1 112 ? -4.263 -22.544 18.381 1.00 41.41 112 SER A N 1
ATOM 856 C CA . SER A 1 112 ? -4.692 -23.792 17.720 1.00 41.41 112 SER A CA 1
ATOM 857 C C . SER A 1 112 ? -3.591 -24.498 16.914 1.00 41.41 112 SER A C 1
ATOM 859 O O . SER A 1 112 ? -3.867 -25.527 16.310 1.00 41.41 112 SER A O 1
ATOM 861 N N . THR A 1 113 ? -2.360 -23.965 16.873 1.00 44.94 113 THR A N 1
ATOM 862 C CA . THR A 1 113 ? -1.254 -24.531 16.059 1.00 44.94 113 THR A CA 1
ATOM 863 C C . THR A 1 113 ? -0.068 -25.036 16.901 1.00 44.94 113 THR A C 1
ATOM 865 O O . THR A 1 113 ? 1.007 -25.268 16.366 1.00 44.94 113 THR A O 1
ATOM 868 N N . LEU A 1 114 ? -0.244 -25.226 18.216 1.00 41.41 114 LEU A N 1
ATOM 869 C CA . LEU A 1 114 ? 0.764 -25.827 19.113 1.00 41.41 114 LEU A CA 1
ATOM 870 C C . LEU A 1 114 ? 0.293 -27.161 19.716 1.00 41.41 114 LEU A C 1
ATOM 872 O O . LEU A 1 114 ? 0.568 -27.467 20.871 1.00 41.41 114 LEU A O 1
ATOM 876 N N . SER A 1 115 ? -0.430 -27.963 18.937 1.00 36.25 115 SER A N 1
ATOM 877 C CA . SER A 1 115 ? -0.716 -29.355 19.290 1.00 36.25 115 SER A CA 1
ATOM 878 C C . SER A 1 115 ? -0.788 -30.212 18.029 1.00 36.25 115 SER A C 1
ATOM 880 O O . SER A 1 115 ? -1.883 -30.513 17.561 1.00 36.25 115 SER A O 1
ATOM 882 N N . CYS A 1 116 ? 0.381 -30.530 17.472 1.00 33.41 116 CYS A N 1
ATOM 883 C CA . CYS A 1 116 ? 0.730 -31.785 16.797 1.00 33.41 116 CYS A CA 1
ATOM 884 C C . CYS A 1 116 ? 2.204 -31.731 16.388 1.00 33.41 116 CYS A C 1
ATOM 886 O O . CYS A 1 116 ? 2.588 -30.742 15.725 1.00 33.41 116 CYS A O 1
#

Organism: NCBI:txid2026836

InterPro domains:
  IPR000330 SNF2, N-terminal domain [PF00176] (8-103)
  IPR014001 Helicase superfamily 1/2, ATP-binding domain [PS51192] (22-116)
  IPR027417 P-loop containing nucleoside triphosphate hydrolase [SSF52540] (4-100)
  IPR038718 SNF2-like, N-terminal domain superfamily [G3DSA:3.40.50.10810] (1-115)
  IPR050496 SNF2/RAD54 He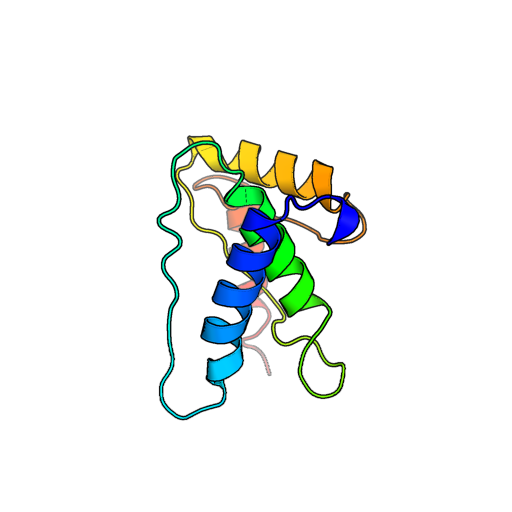licase and DNA Repair [PTHR45629] (2-97)

pLDDT: mean 78.96, std 15.86, range [33.41, 93.25]